Protein AF-A0A9D7TPV0-F1 (afdb_monomer)

pLDDT: mean 93.84, std 7.67, range [49.12, 98.75]

Mean predicted aligned error: 3.97 Å

Secondary structure (DSSP, 8-state):
-HHHHHHHHHHHHHHHHHTTSS-SEEEEEEETTEEEEEEEEEEETTEEEEEEEEE-GGGTTSSHHHHHHHHHHHHHHHTT-S-EEE---TT-HHHHHHHHHTT---------------

Structure (mmCIF, N/CA/C/O backbone):
data_AF-A0A9D7TPV0-F1
#
_entry.id   AF-A0A9D7TPV0-F1
#
loop_
_atom_site.group_PDB
_atom_site.id
_atom_site.type_symbol
_atom_site.label_atom_id
_atom_site.label_alt_id
_atom_site.label_comp_id
_atom_site.label_asym_id
_atom_site.label_entity_id
_atom_site.label_seq_id
_atom_site.pdbx_PDB_ins_code
_atom_site.Cartn_x
_atom_site.Cartn_y
_atom_site.Cartn_z
_atom_site.occupancy
_atom_site.B_iso_or_equiv
_atom_site.auth_seq_id
_atom_site.auth_comp_id
_atom_site.auth_asym_id
_atom_site.auth_atom_id
_atom_site.pdbx_PDB_model_num
ATOM 1 N N . MET A 1 1 ? 3.553 -16.753 22.309 1.00 49.12 1 MET A N 1
ATOM 2 C CA . MET A 1 1 ? 4.800 -16.184 21.740 1.00 49.12 1 MET A CA 1
ATOM 3 C C . MET A 1 1 ? 4.623 -15.562 20.350 1.00 49.12 1 MET A C 1
ATOM 5 O O . MET A 1 1 ? 5.122 -14.465 20.165 1.00 49.12 1 MET A O 1
ATOM 9 N N . GLY A 1 2 ? 3.893 -16.168 19.399 1.00 61.25 2 GLY A N 1
ATOM 10 C CA . GLY A 1 2 ? 3.782 -15.631 18.023 1.00 61.25 2 GLY A CA 1
ATOM 11 C C . GLY A 1 2 ? 3.123 -14.246 17.871 1.00 61.25 2 GLY A C 1
ATOM 12 O O . GLY A 1 2 ? 3.640 -13.404 17.146 1.00 61.25 2 GLY A O 1
ATOM 13 N N . LYS A 1 3 ? 2.026 -13.971 18.593 1.00 64.81 3 LYS A N 1
ATOM 14 C CA . LYS A 1 3 ? 1.262 -12.712 18.457 1.00 64.81 3 LYS A CA 1
ATOM 15 C C . LYS A 1 3 ? 2.050 -11.463 18.891 1.00 64.81 3 LYS A C 1
ATOM 17 O O . LYS A 1 3 ? 2.042 -10.458 18.193 1.00 64.81 3 LYS A O 1
ATOM 22 N N . LEU A 1 4 ? 2.813 -11.569 19.984 1.00 67.00 4 LEU A N 1
ATOM 23 C CA . LEU A 1 4 ? 3.624 -10.468 20.523 1.00 67.00 4 LEU A CA 1
ATOM 24 C C . LEU A 1 4 ? 4.767 -10.060 19.575 1.00 67.00 4 LEU A C 1
ATOM 26 O O . LEU A 1 4 ? 5.144 -8.895 19.514 1.00 67.00 4 LEU A O 1
ATOM 30 N N . ASN A 1 5 ? 5.324 -11.021 18.833 1.00 77.69 5 ASN A N 1
ATOM 31 C CA . ASN A 1 5 ? 6.392 -10.755 17.866 1.00 77.69 5 ASN A CA 1
ATOM 32 C C . ASN A 1 5 ? 5.855 -10.10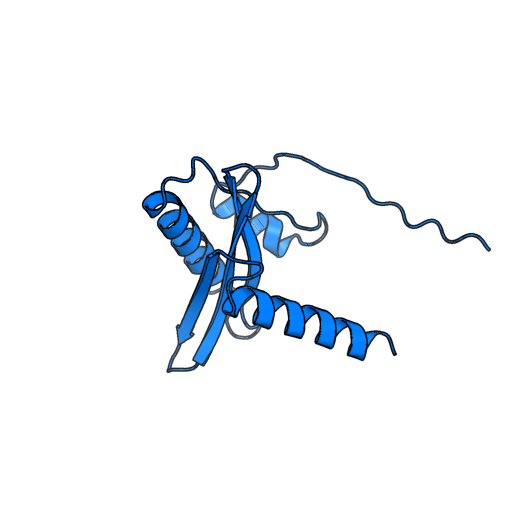3 16.587 1.00 77.69 5 ASN A C 1
ATOM 34 O O . ASN A 1 5 ? 6.532 -9.256 16.013 1.00 77.69 5 ASN A O 1
ATOM 38 N N . PHE A 1 6 ? 4.633 -10.452 16.174 1.00 80.94 6 PHE A N 1
ATOM 39 C CA . PHE A 1 6 ? 3.961 -9.811 15.045 1.00 80.94 6 PHE A CA 1
ATOM 40 C C . PHE A 1 6 ? 3.683 -8.331 15.333 1.00 80.94 6 PHE A C 1
ATOM 42 O O . PHE A 1 6 ? 4.099 -7.472 14.566 1.00 80.94 6 PHE A O 1
ATOM 49 N N . GLU A 1 7 ? 3.062 -8.010 16.469 1.00 87.31 7 GLU A N 1
ATOM 50 C CA . GLU A 1 7 ? 2.769 -6.616 16.837 1.00 87.31 7 GLU A CA 1
ATOM 51 C C . GLU A 1 7 ? 4.045 -5.767 16.922 1.00 87.31 7 GLU A C 1
ATOM 53 O O . GLU A 1 7 ? 4.093 -4.664 16.381 1.00 87.31 7 GLU A O 1
ATOM 58 N N . LYS A 1 8 ? 5.120 -6.312 17.509 1.00 91.31 8 LYS A N 1
ATOM 59 C CA . LYS A 1 8 ? 6.434 -5.651 17.537 1.00 91.31 8 LYS A CA 1
ATOM 60 C C . LYS A 1 8 ? 6.977 -5.358 16.139 1.00 91.31 8 LYS A C 1
ATOM 62 O O . LYS A 1 8 ? 7.483 -4.262 15.920 1.00 91.31 8 LYS A O 1
ATOM 67 N N . LEU A 1 9 ? 6.862 -6.305 15.206 1.00 90.06 9 LEU A N 1
ATOM 68 C CA . LEU A 1 9 ? 7.317 -6.123 13.827 1.00 90.06 9 LEU A CA 1
ATOM 69 C C . LEU A 1 9 ? 6.589 -4.954 13.149 1.00 90.06 9 LEU A C 1
ATOM 71 O O . LEU A 1 9 ? 7.242 -4.068 12.604 1.00 90.06 9 LEU A O 1
ATOM 75 N N . TYR A 1 10 ? 5.254 -4.924 13.209 1.00 89.44 10 TYR A N 1
ATOM 76 C CA . TYR A 1 10 ? 4.468 -3.864 12.566 1.00 89.44 10 TYR A CA 1
ATOM 77 C C . TYR A 1 10 ? 4.636 -2.507 13.253 1.00 89.44 10 TYR A C 1
ATOM 79 O O . TYR A 1 10 ? 4.722 -1.492 12.562 1.00 89.44 10 TYR A O 1
ATOM 87 N N . ASN A 1 11 ? 4.761 -2.484 14.584 1.00 92.25 11 ASN A N 1
ATOM 88 C CA . ASN A 1 11 ? 5.075 -1.262 15.323 1.00 92.25 11 ASN A CA 1
ATOM 89 C C . ASN A 1 11 ? 6.435 -0.698 14.902 1.00 92.25 11 ASN A C 1
ATOM 91 O O . ASN A 1 11 ? 6.546 0.489 14.606 1.00 92.25 11 ASN A O 1
ATOM 95 N N . GLN A 1 12 ? 7.464 -1.543 14.815 1.00 93.69 12 GLN A N 1
ATOM 96 C CA . GLN A 1 12 ? 8.776 -1.086 14.369 1.00 93.69 12 GLN A CA 1
ATOM 97 C C . GLN A 1 12 ? 8.739 -0.612 12.916 1.00 93.69 12 GLN A C 1
ATOM 99 O O . GLN A 1 12 ? 9.379 0.382 12.580 1.00 93.69 12 GLN A O 1
ATOM 104 N N . TRP A 1 13 ? 7.970 -1.287 12.061 1.00 93.62 13 TRP A N 1
ATOM 105 C CA . TRP A 1 13 ? 7.816 -0.885 10.670 1.00 93.62 13 TRP A CA 1
ATOM 106 C C . TRP A 1 13 ? 7.220 0.516 10.564 1.00 93.62 13 TRP A C 1
ATOM 108 O O . TRP A 1 13 ? 7.824 1.370 9.920 1.00 93.62 13 TRP A O 1
ATOM 118 N N . ILE A 1 14 ? 6.082 0.783 11.218 1.00 94.56 14 ILE A N 1
ATOM 119 C CA . ILE A 1 14 ? 5.447 2.101 11.117 1.00 94.56 14 ILE A CA 1
ATOM 120 C C . ILE A 1 14 ? 6.316 3.196 11.745 1.00 94.56 14 ILE A C 1
ATOM 122 O O . ILE A 1 14 ? 6.432 4.268 11.160 1.00 94.56 14 ILE A O 1
ATOM 126 N N . ILE A 1 15 ? 7.009 2.913 12.856 1.00 95.19 15 ILE A N 1
ATOM 127 C CA . ILE A 1 15 ? 7.984 3.839 13.453 1.00 95.19 15 ILE A CA 1
ATOM 128 C C . ILE A 1 15 ? 9.099 4.162 12.450 1.00 95.19 15 ILE A C 1
ATOM 130 O O . ILE A 1 15 ? 9.403 5.330 12.224 1.00 95.19 15 ILE A O 1
ATOM 134 N N . ASN A 1 16 ? 9.672 3.152 11.794 1.00 95.69 16 ASN A N 1
ATOM 135 C CA . ASN A 1 16 ? 10.720 3.349 10.790 1.00 95.69 16 ASN A CA 1
ATOM 136 C C . ASN A 1 16 ? 10.210 4.083 9.543 1.00 95.69 16 ASN A C 1
ATOM 138 O O . ASN A 1 16 ? 10.963 4.836 8.927 1.00 95.69 16 ASN A O 1
ATOM 142 N N . SER A 1 17 ? 8.951 3.877 9.153 1.00 96.12 17 SER A N 1
ATOM 143 C CA . SER A 1 17 ? 8.324 4.622 8.059 1.00 96.12 17 SER A CA 1
ATOM 144 C C . SER A 1 17 ? 8.131 6.095 8.420 1.00 96.12 17 SER A C 1
ATOM 146 O O . SER A 1 17 ? 8.494 6.954 7.626 1.00 96.12 17 SER A O 1
ATOM 148 N N . VAL A 1 18 ? 7.634 6.399 9.622 1.00 95.81 18 VAL A N 1
ATOM 149 C CA . VAL A 1 18 ? 7.464 7.784 10.102 1.00 95.81 18 VAL A CA 1
ATOM 150 C C . VAL A 1 18 ? 8.815 8.485 10.276 1.00 95.81 18 VAL A C 1
ATOM 152 O O . VAL A 1 18 ? 8.960 9.643 9.899 1.00 95.81 18 VAL A O 1
ATOM 155 N N . ASN A 1 19 ? 9.835 7.767 10.753 1.00 96.69 19 ASN A N 1
ATOM 156 C CA . ASN A 1 19 ? 11.211 8.268 10.872 1.00 96.69 19 ASN A CA 1
ATOM 157 C C . ASN A 1 19 ? 11.958 8.349 9.529 1.00 96.69 19 ASN A C 1
ATOM 159 O O . ASN A 1 19 ? 13.172 8.548 9.512 1.00 96.69 19 ASN A O 1
ATOM 163 N N . LYS A 1 20 ? 11.264 8.143 8.407 1.00 93.62 20 LYS A N 1
ATOM 164 C CA . LYS A 1 20 ? 11.806 8.186 7.045 1.00 93.62 20 LYS A CA 1
ATOM 165 C C . LYS A 1 20 ? 12.978 7.237 6.773 1.00 93.62 20 LYS A C 1
ATOM 167 O O . LYS A 1 20 ? 13.820 7.477 5.917 1.00 93.62 20 LYS A O 1
ATOM 172 N N . THR A 1 21 ? 13.045 6.134 7.517 1.00 92.88 21 THR A N 1
ATOM 173 C CA . THR A 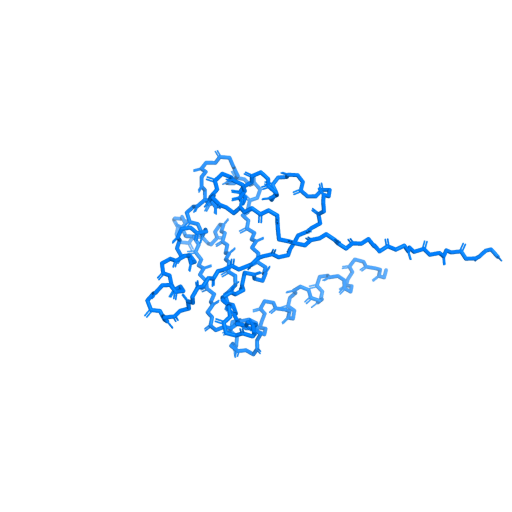1 21 ? 14.056 5.085 7.322 1.0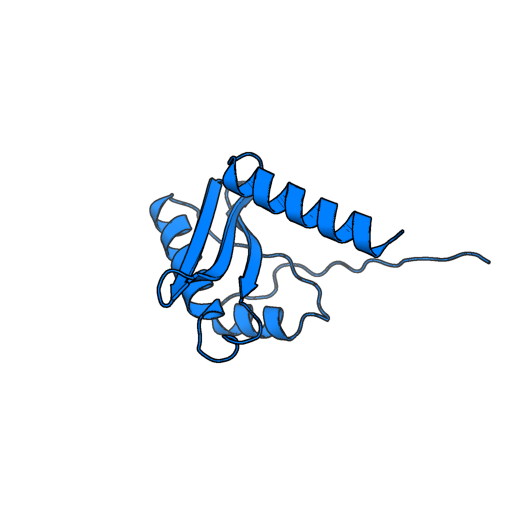0 92.88 21 THR A CA 1
ATOM 174 C C . THR A 1 21 ? 13.600 4.060 6.283 1.00 92.88 21 THR A C 1
ATOM 176 O O . THR A 1 21 ? 14.418 3.542 5.531 1.00 92.88 21 THR A O 1
ATOM 179 N N . PHE A 1 22 ? 12.298 3.749 6.243 1.00 89.38 22 PHE A N 1
ATOM 180 C CA . PHE A 1 22 ? 11.705 2.769 5.313 1.00 89.38 22 PHE A CA 1
ATOM 181 C C . PHE A 1 22 ? 10.752 3.380 4.279 1.00 89.38 22 PHE A C 1
ATOM 183 O O . PHE A 1 22 ? 10.345 2.694 3.344 1.00 89.38 22 PHE A O 1
ATOM 190 N N . ALA A 1 23 ? 10.346 4.631 4.471 1.00 94.44 23 ALA A N 1
ATOM 191 C CA . ALA A 1 23 ? 9.414 5.338 3.606 1.00 94.44 23 ALA A CA 1
ATOM 192 C C . ALA A 1 23 ? 9.923 6.766 3.397 1.00 94.44 23 ALA A C 1
ATOM 194 O O . ALA A 1 23 ? 10.520 7.340 4.297 1.00 94.44 23 ALA A O 1
ATOM 195 N N . GLU A 1 24 ? 9.664 7.341 2.235 1.00 95.62 24 GLU A N 1
ATOM 196 C CA . GLU A 1 24 ? 9.856 8.767 1.974 1.00 95.62 24 GLU A CA 1
ATOM 197 C C . GLU A 1 24 ? 8.781 9.605 2.674 1.00 95.62 24 GLU A C 1
ATOM 199 O O . GLU A 1 24 ? 9.044 10.712 3.158 1.00 95.62 24 GLU A O 1
ATOM 204 N N . GLU A 1 25 ? 7.558 9.064 2.738 1.00 97.19 25 GLU A N 1
ATOM 205 C CA . GLU A 1 25 ? 6.429 9.736 3.366 1.00 97.19 25 GLU A CA 1
ATOM 206 C C . GLU A 1 25 ? 5.371 8.766 3.907 1.00 97.19 25 GLU A C 1
ATOM 208 O O . GLU A 1 25 ? 5.219 7.633 3.433 1.00 97.19 25 GLU A O 1
ATOM 213 N N . VAL A 1 26 ? 4.604 9.229 4.896 1.00 98.25 26 VAL A N 1
ATOM 214 C CA . VAL A 1 26 ? 3.421 8.532 5.415 1.00 98.25 26 VAL A CA 1
ATOM 215 C C . VAL A 1 26 ? 2.214 9.455 5.306 1.00 98.25 26 VAL A C 1
ATOM 217 O O . VAL A 1 26 ? 2.146 10.493 5.958 1.00 98.25 26 VAL A O 1
ATOM 220 N N . LEU A 1 27 ? 1.233 9.063 4.495 1.00 98.50 27 LEU A N 1
ATOM 221 C CA . LEU A 1 27 ? -0.021 9.799 4.360 1.00 98.50 27 LEU A CA 1
ATOM 222 C C . LEU A 1 27 ? -1.085 9.180 5.263 1.00 98.50 27 LEU A C 1
ATOM 224 O O . LEU A 1 27 ? -1.168 7.957 5.385 1.00 98.50 27 LEU A O 1
ATOM 228 N N . VAL A 1 28 ? -1.928 10.022 5.857 1.00 98.50 28 VAL A N 1
ATOM 229 C CA . VAL A 1 28 ? -3.016 9.605 6.749 1.00 98.50 28 VAL A CA 1
ATOM 230 C C . VAL A 1 28 ? -4.359 10.139 6.266 1.00 98.50 28 VAL A C 1
ATOM 232 O O . VAL A 1 28 ? -4.4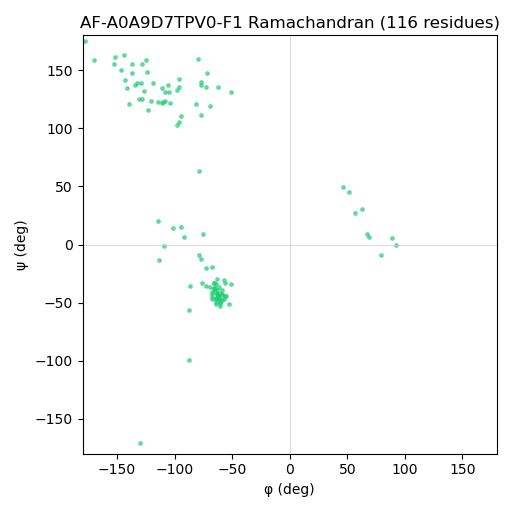40 11.220 5.688 1.00 98.50 28 VAL A O 1
ATOM 235 N N . TYR A 1 29 ? -5.423 9.384 6.530 1.00 98.56 29 TYR A N 1
ATOM 236 C CA . TYR A 1 29 ? -6.802 9.832 6.379 1.00 98.56 29 TYR A CA 1
ATOM 237 C C . TYR A 1 29 ? -7.367 10.132 7.766 1.00 98.56 29 TYR A C 1
ATOM 239 O O . TYR A 1 29 ? -7.383 9.253 8.633 1.00 98.56 29 TYR A O 1
ATOM 247 N N . ASN A 1 30 ? -7.813 11.369 7.974 1.00 98.06 30 ASN A N 1
ATOM 248 C CA . ASN A 1 30 ? -8.317 11.850 9.255 1.00 98.06 30 ASN A CA 1
ATOM 249 C C . ASN A 1 30 ? -9.832 12.097 9.176 1.00 98.06 30 ASN A C 1
ATOM 251 O O . ASN A 1 30 ? -10.307 12.685 8.204 1.00 98.06 30 ASN A O 1
ATOM 255 N N . ILE A 1 31 ? -10.574 11.641 10.184 1.00 97.00 31 ILE A N 1
ATOM 256 C CA . ILE A 1 31 ? -11.984 11.977 10.418 1.00 97.00 31 ILE A CA 1
ATOM 257 C C . ILE A 1 31 ? -12.092 12.450 11.863 1.00 97.00 31 ILE A C 1
ATOM 259 O O . ILE A 1 31 ? -11.674 11.726 12.763 1.00 97.00 31 ILE A O 1
ATOM 263 N N . ASP A 1 32 ? -12.636 13.648 12.083 1.00 94.50 32 ASP A N 1
ATOM 264 C CA . ASP A 1 32 ? -12.876 14.217 13.417 1.00 94.50 32 ASP A CA 1
ATOM 265 C C . ASP A 1 32 ? -11.673 14.077 14.367 1.00 94.50 32 ASP A C 1
ATOM 267 O O . ASP A 1 32 ? -11.775 13.609 15.500 1.00 94.50 32 ASP A O 1
ATOM 271 N N . ASN A 1 33 ? -10.493 14.467 13.877 1.00 93.81 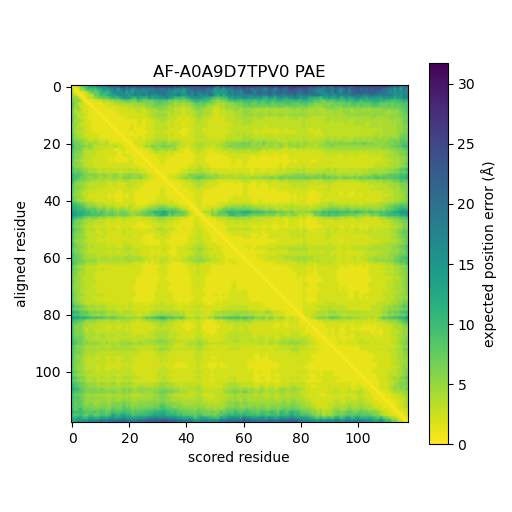33 ASN A N 1
ATOM 272 C CA . ASN A 1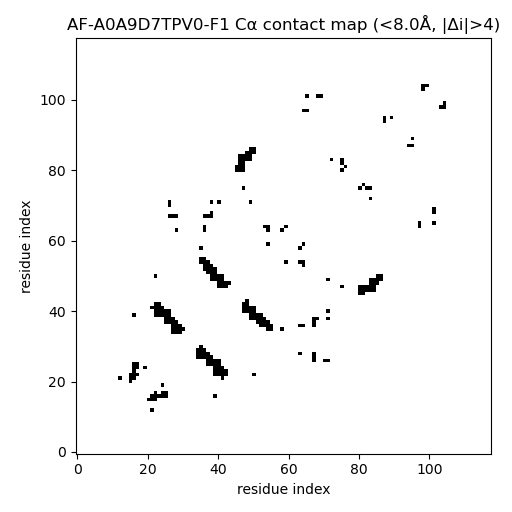 33 ? -9.212 14.395 14.584 1.00 93.81 33 ASN A CA 1
ATOM 273 C C . ASN A 1 33 ? -8.666 12.974 14.838 1.00 93.81 33 ASN A C 1
ATOM 275 O O . ASN A 1 33 ? -7.622 12.829 15.474 1.00 93.81 33 ASN A O 1
ATOM 279 N N . SER A 1 34 ? -9.308 11.935 14.302 1.00 96.31 34 SER A N 1
ATOM 280 C CA . SER A 1 34 ? -8.887 10.537 14.417 1.00 96.31 34 SER A CA 1
ATOM 281 C C . SER A 1 34 ? -8.273 10.027 13.115 1.00 96.31 34 SER A C 1
ATOM 283 O O . SER A 1 34 ? -8.852 10.166 12.038 1.00 96.31 34 SER A O 1
ATOM 285 N N . ILE A 1 35 ? -7.104 9.388 13.202 1.00 97.69 35 ILE A N 1
ATOM 286 C CA . ILE A 1 35 ? -6.486 8.710 12.055 1.00 97.69 35 ILE A CA 1
ATOM 287 C C . ILE A 1 35 ? -7.209 7.380 11.833 1.00 97.69 35 ILE A C 1
ATOM 289 O O . ILE A 1 35 ? -7.083 6.459 12.635 1.00 97.69 35 ILE A O 1
ATOM 293 N N . VAL A 1 36 ? -7.942 7.275 10.726 1.00 98.25 36 VAL A N 1
ATOM 294 C CA . VAL A 1 36 ? -8.754 6.093 10.371 1.00 98.25 36 VAL A CA 1
ATOM 295 C C . VAL A 1 36 ? -8.170 5.296 9.203 1.00 98.25 36 VAL A C 1
ATOM 297 O O . VAL A 1 36 ? -8.704 4.262 8.800 1.00 98.25 36 VAL A O 1
ATOM 300 N N . GLY A 1 37 ? -7.059 5.756 8.637 1.00 98.19 37 GLY A N 1
ATOM 301 C CA . GLY A 1 37 ? -6.318 5.030 7.617 1.00 98.19 37 GLY A CA 1
ATOM 302 C C . GLY A 1 37 ? -4.977 5.680 7.323 1.00 98.19 37 GLY A C 1
ATOM 303 O O . GLY A 1 37 ? -4.776 6.860 7.606 1.00 98.19 37 GLY A O 1
ATOM 304 N N . PHE A 1 38 ? -4.058 4.908 6.759 1.00 98.44 38 PHE A N 1
ATOM 305 C CA . PHE A 1 38 ? -2.745 5.402 6.360 1.00 98.44 38 PHE A CA 1
ATOM 306 C C . PHE A 1 38 ? -2.177 4.611 5.183 1.00 98.44 38 PHE A C 1
ATOM 308 O O . PHE A 1 38 ? -2.594 3.478 4.921 1.00 98.44 38 PHE A O 1
ATOM 315 N N . VAL A 1 39 ? -1.193 5.202 4.507 1.00 98.62 39 VAL A N 1
ATOM 316 C CA . VAL A 1 39 ? -0.366 4.559 3.484 1.00 98.62 39 VAL A CA 1
ATOM 317 C C . VAL A 1 39 ? 1.081 5.042 3.598 1.00 98.62 39 VAL A C 1
ATOM 319 O O . VAL A 1 39 ? 1.332 6.235 3.755 1.00 98.62 39 VAL A O 1
ATOM 322 N N . THR A 1 40 ? 2.040 4.119 3.533 1.00 98.38 40 THR A N 1
ATOM 323 C CA . THR A 1 40 ? 3.476 4.434 3.514 1.00 98.38 40 THR A CA 1
ATOM 324 C C . THR A 1 40 ? 3.998 4.425 2.079 1.00 98.38 40 THR A C 1
ATOM 326 O O . THR A 1 40 ? 3.753 3.458 1.347 1.00 98.38 40 THR A O 1
ATOM 329 N N . LEU A 1 41 ? 4.757 5.449 1.704 1.00 98.06 41 LEU A N 1
ATOM 330 C CA . LEU A 1 41 ? 5.282 5.666 0.359 1.00 98.06 41 LEU A CA 1
ATOM 331 C C . LEU A 1 41 ? 6.802 5.562 0.385 1.00 98.06 41 LEU A C 1
ATOM 333 O O . LEU A 1 41 ? 7.442 6.291 1.129 1.00 98.06 41 LEU A O 1
ATOM 337 N N . GLY A 1 42 ? 7.384 4.665 -0.400 1.00 95.81 42 GLY A N 1
ATOM 338 C CA . GLY A 1 42 ? 8.830 4.491 -0.533 1.00 95.81 42 GLY A CA 1
ATOM 339 C C . GLY A 1 42 ? 9.271 4.476 -1.993 1.00 95.81 42 GLY A C 1
ATOM 340 O O . GLY A 1 42 ? 8.477 4.732 -2.899 1.00 95.81 42 GLY A O 1
ATOM 341 N N . ILE A 1 43 ? 10.534 4.128 -2.225 1.00 92.81 43 ILE A N 1
ATOM 342 C CA . ILE A 1 43 ? 11.128 4.034 -3.563 1.00 92.81 43 ILE A CA 1
ATOM 343 C C . ILE A 1 43 ? 11.809 2.683 -3.707 1.00 92.81 43 ILE A C 1
ATOM 345 O O . ILE A 1 43 ? 12.533 2.241 -2.814 1.00 92.81 43 ILE A O 1
ATOM 349 N N . LYS A 1 44 ? 11.658 2.060 -4.873 1.00 87.81 44 LYS A N 1
ATOM 350 C CA . LYS A 1 44 ? 12.480 0.917 -5.265 1.00 87.81 44 LYS A CA 1
ATOM 351 C C . LYS A 1 44 ? 12.848 1.027 -6.735 1.00 87.81 44 LYS A C 1
ATOM 353 O O . LYS A 1 44 ? 11.969 1.071 -7.588 1.00 87.81 44 LYS A O 1
ATOM 358 N N . THR A 1 45 ? 14.149 1.072 -7.023 1.00 83.38 45 THR A N 1
ATOM 359 C CA . THR A 1 45 ? 14.681 1.117 -8.399 1.00 83.38 45 THR A CA 1
ATOM 360 C C . THR A 1 45 ? 14.035 2.233 -9.238 1.00 83.38 45 THR A C 1
ATOM 362 O O . THR A 1 45 ? 13.604 2.011 -10.364 1.00 83.38 45 THR A O 1
ATOM 365 N N . SER A 1 46 ? 13.912 3.431 -8.652 1.00 84.12 46 SER A N 1
ATOM 366 C CA . SER A 1 46 ? 13.295 4.624 -9.265 1.00 84.12 46 SER A CA 1
ATOM 367 C C . SER A 1 46 ? 11.783 4.551 -9.536 1.00 84.12 46 SER A C 1
ATOM 369 O O . SER A 1 46 ? 11.229 5.461 -10.148 1.00 84.12 46 SER A O 1
ATOM 371 N N . ILE A 1 47 ? 11.098 3.514 -9.047 1.00 93.62 47 ILE A N 1
ATOM 372 C CA . ILE A 1 47 ? 9.637 3.376 -9.092 1.00 93.62 47 ILE A CA 1
ATOM 373 C C . ILE A 1 47 ? 9.085 3.623 -7.684 1.00 93.62 47 ILE A C 1
ATOM 375 O O . ILE A 1 47 ? 9.639 3.128 -6.695 1.00 93.62 47 ILE A O 1
ATOM 379 N N . GLY A 1 48 ? 7.991 4.380 -7.584 1.00 96.50 48 GLY A N 1
ATOM 380 C CA . GLY A 1 48 ? 7.289 4.592 -6.322 1.00 96.50 48 GLY A CA 1
ATOM 381 C C . GLY A 1 48 ? 6.755 3.270 -5.772 1.00 96.50 48 GLY A C 1
ATOM 382 O O . GLY A 1 48 ? 6.205 2.454 -6.510 1.00 96.50 48 GLY A O 1
ATOM 383 N N . GLN A 1 49 ? 6.919 3.025 -4.479 1.00 96.88 49 GLN A N 1
ATOM 384 C CA . GLN A 1 49 ? 6.480 1.794 -3.835 1.00 96.88 49 GLN A CA 1
ATOM 385 C C . GLN A 1 49 ? 5.484 2.092 -2.719 1.00 96.88 49 GLN A C 1
ATOM 387 O O . GLN A 1 49 ? 5.795 2.799 -1.764 1.00 96.88 49 GLN A O 1
ATOM 392 N N . ILE A 1 50 ? 4.301 1.489 -2.797 1.00 97.62 50 ILE A N 1
ATOM 393 C CA . ILE A 1 50 ? 3.383 1.429 -1.660 1.00 97.62 50 ILE A CA 1
ATOM 394 C C . ILE A 1 50 ? 3.842 0.287 -0.748 1.00 97.62 50 ILE A C 1
ATOM 396 O O . ILE A 1 50 ? 3.933 -0.864 -1.181 1.00 97.62 50 ILE A O 1
ATOM 400 N N . GLY A 1 51 ? 4.156 0.627 0.502 1.00 94.94 51 GLY A N 1
ATOM 401 C CA . GLY A 1 51 ? 4.576 -0.322 1.535 1.00 94.94 51 GLY A CA 1
ATOM 402 C C . GLY A 1 51 ? 3.384 -0.914 2.287 1.00 94.94 51 GLY A C 1
ATOM 403 O O . GLY A 1 51 ? 2.729 -1.840 1.817 1.00 94.94 51 GLY A O 1
ATOM 404 N N . ILE A 1 52 ? 3.101 -0.375 3.472 1.00 94.56 52 ILE A N 1
ATOM 405 C CA . ILE A 1 52 ? 1.933 -0.734 4.275 1.00 94.56 52 ILE A CA 1
ATOM 406 C C . ILE A 1 52 ? 0.811 0.267 4.008 1.00 94.56 52 ILE A C 1
ATOM 408 O O . ILE A 1 52 ? 1.016 1.479 4.014 1.00 94.56 52 ILE A O 1
ATOM 412 N N . MET A 1 53 ? -0.396 -0.259 3.830 1.00 96.50 53 MET A N 1
ATOM 413 C CA . MET A 1 53 ? -1.630 0.512 3.820 1.00 96.50 53 MET A CA 1
ATOM 414 C C . MET A 1 53 ? -2.656 -0.182 4.705 1.00 96.50 53 MET A C 1
ATOM 416 O O . M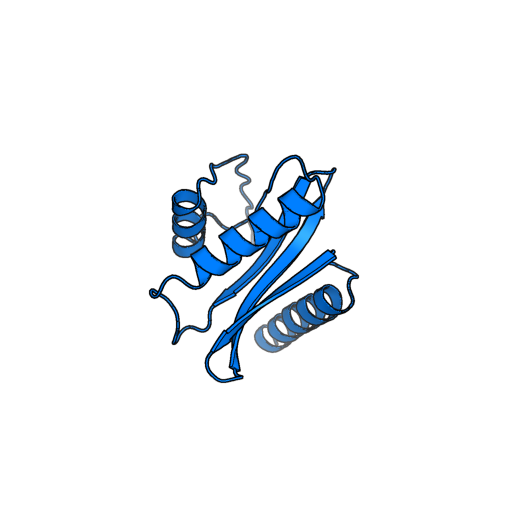ET A 1 53 ? -2.798 -1.406 4.659 1.00 96.50 53 MET A O 1
ATOM 420 N N . SER A 1 54 ? -3.397 0.596 5.483 1.00 96.25 54 SER A N 1
ATOM 421 C CA . SER A 1 54 ? -4.501 0.077 6.282 1.00 96.25 54 SER A CA 1
ATOM 422 C C . SER A 1 54 ? -5.620 1.100 6.397 1.00 96.25 54 SER A C 1
ATOM 424 O O . SER A 1 54 ? -5.387 2.307 6.381 1.00 96.25 54 SER A O 1
ATOM 426 N N . VAL A 1 55 ? -6.841 0.591 6.527 1.00 98.06 55 VAL A N 1
ATOM 427 C CA . VAL A 1 55 ? -8.041 1.357 6.872 1.00 98.06 55 VAL A CA 1
ATOM 428 C C . VAL A 1 55 ? -8.676 0.665 8.068 1.00 98.06 55 VAL A C 1
ATOM 430 O O . VAL A 1 55 ? -8.845 -0.568 8.055 1.00 98.06 55 VAL A O 1
ATOM 433 N N . ASP A 1 56 ? -9.020 1.454 9.082 1.00 97.50 56 ASP A N 1
ATOM 434 C CA . ASP A 1 56 ? -9.755 0.999 10.256 1.00 97.50 56 ASP A CA 1
ATOM 435 C C . ASP A 1 56 ? -11.005 0.234 9.806 1.00 97.50 56 ASP A C 1
ATOM 437 O O . ASP A 1 56 ? -11.744 0.674 8.924 1.00 97.50 56 ASP A O 1
ATOM 441 N N . SER A 1 57 ? -11.218 -0.948 10.387 1.00 96.69 57 SER A N 1
ATOM 442 C CA . SER A 1 57 ? -12.338 -1.834 10.063 1.00 96.69 57 SER A CA 1
ATOM 443 C C . SER A 1 57 ? -13.705 -1.157 10.088 1.00 96.69 57 SER A C 1
ATOM 445 O O . SER A 1 57 ? -14.545 -1.514 9.264 1.00 96.69 57 SER A O 1
ATOM 447 N N . GLN A 1 58 ? -13.915 -0.185 10.976 1.00 97.56 58 GLN A N 1
ATOM 448 C CA . GLN A 1 58 ? -15.185 0.530 11.119 1.00 97.56 58 GLN A CA 1
ATOM 449 C C . GLN A 1 58 ? -15.444 1.511 9.967 1.00 97.56 58 GLN A C 1
ATOM 451 O O . GLN A 1 58 ? -16.589 1.863 9.703 1.00 97.56 58 GLN A O 1
ATOM 456 N N . TYR A 1 59 ? -14.393 1.902 9.243 1.00 97.00 59 TYR A N 1
ATOM 457 C CA . TYR A 1 59 ? -14.433 2.893 8.166 1.00 97.00 59 TYR A CA 1
ATOM 458 C C . TYR A 1 59 ? -14.111 2.279 6.793 1.00 97.00 59 TYR A C 1
ATOM 460 O O . TYR A 1 59 ? -13.718 2.963 5.843 1.00 97.00 59 TYR A O 1
ATOM 468 N N . ARG A 1 60 ? -14.253 0.956 6.653 1.00 95.69 60 ARG A N 1
ATOM 469 C CA . ARG A 1 60 ? -14.106 0.270 5.361 1.00 95.69 60 ARG A CA 1
ATOM 470 C C . ARG A 1 60 ? -15.368 0.419 4.516 1.00 95.69 60 ARG A C 1
ATOM 472 O O . ARG A 1 60 ? -16.447 0.711 5.009 1.00 95.69 60 ARG A O 1
ATOM 479 N N . GLY A 1 61 ? -15.228 0.217 3.207 1.00 95.31 61 GLY A N 1
ATOM 480 C CA . GLY A 1 61 ? -16.358 0.253 2.267 1.00 95.31 61 GLY A CA 1
ATOM 481 C C . GLY A 1 61 ? -16.833 1.653 1.862 1.00 95.31 61 GLY A C 1
ATOM 482 O O . GLY A 1 61 ? -17.576 1.761 0.896 1.00 95.31 61 GLY A O 1
ATOM 483 N N . ILE A 1 62 ? -16.343 2.718 2.504 1.00 96.44 62 ILE A N 1
ATOM 484 C CA . ILE A 1 62 ? -16.734 4.114 2.218 1.00 96.44 62 ILE A CA 1
ATOM 485 C C . ILE A 1 62 ? -15.715 4.886 1.357 1.00 96.44 62 ILE A C 1
ATOM 487 O O . ILE A 1 62 ? -15.755 6.105 1.269 1.00 96.44 62 ILE A O 1
ATOM 491 N N . GLY A 1 63 ? -14.773 4.185 0.718 1.00 97.56 63 GLY A N 1
ATOM 492 C CA . GLY A 1 63 ? -13.851 4.784 -0.258 1.00 97.56 63 GLY A CA 1
ATOM 493 C C . GLY A 1 63 ? -12.505 5.293 0.277 1.00 97.56 63 GLY A C 1
ATOM 494 O O . GLY A 1 63 ? -11.675 5.696 -0.534 1.00 97.56 63 GLY A O 1
ATOM 495 N N . ILE A 1 64 ? -12.219 5.193 1.583 1.00 98.44 64 ILE A N 1
ATOM 496 C CA . ILE A 1 64 ? -10.945 5.664 2.179 1.00 98.44 64 ILE A CA 1
ATOM 497 C C . ILE A 1 64 ? -9.719 5.037 1.509 1.00 98.44 64 ILE A C 1
ATOM 499 O O . ILE A 1 64 ? -8.773 5.740 1.171 1.00 98.44 64 ILE A O 1
ATOM 503 N N . GLY A 1 65 ? -9.739 3.723 1.259 1.00 98.31 65 GLY A N 1
ATOM 504 C CA . GLY A 1 65 ? -8.617 3.048 0.599 1.00 98.31 65 GLY A CA 1
ATOM 505 C C . GLY A 1 65 ? -8.320 3.628 -0.787 1.00 98.31 65 GLY A C 1
ATOM 506 O O . GLY A 1 65 ? -7.163 3.822 -1.133 1.00 98.31 65 GLY A O 1
ATOM 507 N N . ARG A 1 66 ? -9.359 3.981 -1.555 1.00 98.56 66 ARG A N 1
ATOM 508 C CA . ARG A 1 66 ? -9.190 4.631 -2.862 1.00 98.56 66 ARG A CA 1
ATOM 509 C C . ARG A 1 66 ? -8.624 6.040 -2.702 1.00 98.56 66 ARG A C 1
ATOM 511 O O . ARG A 1 66 ? -7.717 6.399 -3.438 1.00 98.56 66 ARG A O 1
ATOM 518 N N . ALA A 1 67 ? -9.110 6.805 -1.724 1.00 98.62 67 ALA A N 1
ATOM 519 C CA . ALA A 1 67 ? -8.590 8.141 -1.442 1.00 98.62 67 ALA A CA 1
ATOM 520 C C . ALA A 1 67 ? -7.096 8.118 -1.071 1.00 98.62 67 ALA A C 1
ATOM 522 O O . ALA A 1 67 ? -6.335 8.945 -1.567 1.00 98.62 67 ALA A O 1
ATOM 523 N N . LEU A 1 68 ? -6.662 7.141 -0.265 1.00 98.75 68 LEU A N 1
ATOM 524 C CA . LEU A 1 68 ? -5.250 6.950 0.083 1.00 98.75 68 LEU A CA 1
ATOM 525 C C . LEU A 1 68 ? -4.393 6.612 -1.147 1.00 98.75 68 LEU A C 1
ATOM 527 O O . LEU A 1 68 ? -3.320 7.188 -1.305 1.00 98.75 68 LEU A O 1
ATOM 531 N N . ILE A 1 69 ? -4.869 5.735 -2.039 1.00 98.50 69 ILE A N 1
ATOM 532 C CA . ILE A 1 69 ? -4.159 5.409 -3.288 1.00 98.50 69 ILE A CA 1
ATOM 533 C C . ILE A 1 69 ? -4.065 6.624 -4.209 1.00 98.50 69 ILE A C 1
ATOM 535 O O . ILE A 1 69 ? -2.977 6.943 -4.674 1.00 98.50 69 ILE A O 1
ATOM 539 N N . THR A 1 70 ? -5.155 7.364 -4.402 1.00 98.44 70 THR A N 1
ATOM 540 C CA . THR A 1 70 ? -5.134 8.589 -5.215 1.00 98.44 70 THR A CA 1
ATOM 541 C C . THR A 1 70 ? -4.194 9.650 -4.628 1.00 98.44 70 THR A C 1
ATOM 543 O O . THR A 1 70 ? -3.501 10.351 -5.366 1.00 98.44 70 THR A O 1
ATOM 546 N N . ALA A 1 71 ? -4.117 9.763 -3.298 1.00 98.50 71 ALA A N 1
ATOM 547 C CA . ALA A 1 71 ? -3.162 10.654 -2.644 1.00 98.50 71 ALA A CA 1
ATOM 548 C C . ALA A 1 71 ? -1.708 10.191 -2.849 1.00 98.50 71 ALA A C 1
ATOM 550 O O . ALA A 1 71 ? -0.841 11.021 -3.127 1.00 98.50 71 ALA A O 1
ATOM 551 N N . ALA A 1 72 ? -1.452 8.882 -2.776 1.00 98.38 72 ALA A N 1
ATOM 552 C CA . ALA A 1 72 ? -0.150 8.292 -3.075 1.00 98.38 72 ALA A CA 1
ATOM 553 C C . ALA A 1 72 ? 0.275 8.552 -4.528 1.00 98.38 72 ALA A C 1
ATOM 555 O O . ALA A 1 72 ? 1.397 8.989 -4.770 1.00 98.38 72 ALA A O 1
ATOM 556 N N . GLU A 1 73 ? -0.631 8.352 -5.488 1.00 97.62 73 GLU A N 1
ATOM 557 C CA . GLU A 1 73 ? -0.400 8.626 -6.911 1.00 97.62 73 GLU A CA 1
ATOM 558 C C . GLU A 1 73 ? 0.002 10.076 -7.153 1.00 97.62 73 GLU A C 1
ATOM 560 O O . GLU A 1 73 ? 1.002 10.355 -7.819 1.00 97.62 73 GLU A O 1
ATOM 565 N N . ARG A 1 74 ? -0.736 11.006 -6.545 1.00 97.81 74 ARG A N 1
ATOM 566 C CA . ARG A 1 74 ? -0.422 12.430 -6.621 1.00 97.81 74 ARG A CA 1
ATOM 567 C C . ARG A 1 74 ? 0.935 12.746 -5.995 1.00 97.81 74 ARG A C 1
ATOM 569 O O . ARG A 1 74 ? 1.694 13.517 -6.577 1.00 97.81 74 ARG A O 1
ATOM 576 N N . TRP A 1 75 ? 1.239 12.170 -4.832 1.00 97.81 75 TRP A N 1
ATOM 577 C CA . TRP A 1 75 ? 2.522 12.379 -4.164 1.00 97.81 75 TRP A CA 1
ATOM 578 C C . TRP A 1 75 ? 3.677 11.907 -5.053 1.00 97.81 75 TRP A C 1
ATOM 580 O O . TRP A 1 75 ? 4.586 12.688 -5.321 1.00 97.81 75 TRP A O 1
ATOM 590 N N . PHE A 1 76 ? 3.604 10.693 -5.604 1.00 96.94 76 PHE A N 1
ATOM 591 C CA . PHE A 1 76 ? 4.638 10.175 -6.501 1.00 96.94 76 PHE A CA 1
ATOM 592 C C . PHE A 1 76 ? 4.770 10.999 -7.792 1.00 96.94 76 PHE A C 1
ATOM 594 O O . PHE A 1 76 ? 5.882 11.276 -8.237 1.00 96.94 76 PHE A O 1
ATOM 601 N N . SER A 1 77 ? 3.657 11.458 -8.367 1.00 95.19 77 SER A N 1
ATOM 602 C CA . SER A 1 77 ? 3.686 12.310 -9.560 1.00 95.19 77 SER A CA 1
ATOM 603 C C . SER A 1 77 ? 4.406 13.641 -9.311 1.00 95.19 77 SER A C 1
ATOM 605 O O . SER A 1 77 ? 5.252 14.028 -10.113 1.00 95.19 77 SER A O 1
ATOM 607 N N . ILE A 1 78 ? 4.137 14.311 -8.183 1.00 96.56 78 ILE A N 1
ATOM 608 C CA . ILE A 1 78 ? 4.794 15.580 -7.813 1.00 96.56 78 ILE A CA 1
ATOM 609 C C . ILE A 1 78 ? 6.308 15.401 -7.614 1.00 96.56 78 ILE A C 1
ATOM 611 O O . ILE A 1 78 ? 7.079 16.319 -7.881 1.00 96.56 78 ILE A O 1
ATOM 615 N N . HIS A 1 79 ? 6.737 14.214 -7.187 1.00 94.69 79 HIS A N 1
ATOM 616 C CA . HIS A 1 79 ? 8.144 13.885 -6.953 1.00 94.69 79 HIS A CA 1
ATOM 617 C C . HIS A 1 79 ? 8.823 13.207 -8.160 1.00 94.69 79 HIS A C 1
ATOM 619 O O . HIS A 1 79 ? 9.926 12.683 -8.029 1.00 94.69 79 HIS A O 1
ATOM 625 N N . ASN A 1 80 ? 8.206 13.259 -9.347 1.00 93.44 80 ASN A N 1
ATOM 626 C CA . ASN A 1 80 ? 8.761 12.781 -10.621 1.00 93.44 80 ASN A CA 1
ATOM 627 C C . ASN A 1 80 ? 9.062 11.271 -10.691 1.00 93.44 80 ASN A C 1
ATOM 629 O O . ASN A 1 80 ? 9.955 10.851 -11.430 1.00 93.44 80 ASN A O 1
ATOM 633 N N . TYR A 1 81 ? 8.312 10.433 -9.972 1.00 92.62 81 TYR A N 1
ATOM 634 C CA . TYR A 1 81 ? 8.399 8.984 -10.172 1.00 92.62 81 TYR A CA 1
ATOM 635 C C . TYR A 1 81 ? 7.654 8.570 -11.444 1.00 92.62 81 TYR A C 1
ATOM 637 O O . TYR A 1 81 ? 6.539 9.018 -11.707 1.00 92.62 81 TYR A O 1
ATOM 645 N N . SER A 1 82 ? 8.262 7.676 -12.225 1.00 88.38 82 SER A N 1
ATOM 646 C CA . SER A 1 82 ? 7.743 7.227 -13.527 1.00 88.38 82 SER A CA 1
ATOM 647 C C . SER A 1 82 ? 6.623 6.186 -13.435 1.00 88.38 82 SER A C 1
ATOM 649 O O . SER A 1 82 ? 6.006 5.847 -14.442 1.00 88.38 82 SER A O 1
ATOM 651 N N . GLY A 1 83 ? 6.357 5.666 -12.238 1.00 93.25 83 GLY A N 1
ATOM 652 C CA . GLY A 1 83 ? 5.347 4.648 -11.998 1.00 93.25 83 GLY A CA 1
ATOM 653 C C . GLY A 1 83 ? 5.242 4.288 -10.524 1.00 93.25 83 GLY A C 1
ATOM 654 O O . GLY A 1 83 ? 6.021 4.762 -9.691 1.00 93.25 83 GLY A O 1
ATOM 655 N N . ILE A 1 84 ? 4.264 3.439 -10.213 1.00 96.81 84 ILE A N 1
ATOM 656 C CA . ILE A 1 84 ? 3.946 3.018 -8.850 1.00 96.81 84 ILE A CA 1
ATOM 657 C C . ILE A 1 84 ? 3.741 1.511 -8.845 1.00 96.81 84 ILE A C 1
ATOM 659 O O . ILE A 1 84 ? 3.071 0.960 -9.716 1.00 96.81 84 ILE A O 1
ATOM 663 N N . GLN A 1 85 ? 4.295 0.850 -7.838 1.00 97.06 85 GLN A N 1
ATOM 664 C CA . GLN A 1 85 ? 4.106 -0.571 -7.607 1.00 97.06 85 GLN A CA 1
ATOM 665 C C . GLN A 1 85 ? 3.666 -0.846 -6.172 1.00 97.06 85 GLN A C 1
ATOM 667 O O . GLN A 1 85 ? 3.955 -0.096 -5.237 1.00 97.06 85 GLN A O 1
ATOM 672 N N . VAL A 1 86 ? 2.991 -1.975 -6.000 1.00 97.12 86 VAL A N 1
ATOM 673 C CA . VAL A 1 86 ? 2.579 -2.498 -4.703 1.00 97.12 86 VAL A CA 1
ATOM 674 C C . VAL A 1 86 ? 2.686 -4.016 -4.724 1.00 97.12 86 VAL A C 1
ATOM 676 O O . VAL A 1 86 ? 2.399 -4.649 -5.739 1.00 97.12 86 VAL A O 1
ATOM 679 N N . ILE A 1 87 ? 3.122 -4.598 -3.609 1.00 95.69 87 ILE A N 1
ATOM 680 C CA . ILE A 1 87 ? 3.190 -6.050 -3.430 1.00 95.69 87 ILE A CA 1
ATOM 681 C C . ILE A 1 87 ? 2.085 -6.440 -2.455 1.00 95.69 87 ILE A C 1
ATOM 683 O O . ILE A 1 87 ? 1.942 -5.838 -1.394 1.00 95.69 87 ILE A O 1
ATOM 687 N N . THR A 1 88 ? 1.304 -7.456 -2.808 1.00 96.12 88 THR A N 1
ATOM 688 C CA . THR A 1 88 ? 0.282 -8.019 -1.926 1.00 96.12 88 THR A CA 1
ATOM 689 C C . THR A 1 88 ? 0.183 -9.525 -2.117 1.00 96.12 88 THR A C 1
ATOM 691 O O . THR A 1 88 ? 0.669 -10.072 -3.106 1.00 96.12 88 THR A O 1
ATOM 694 N N . GLN A 1 89 ? -0.436 -10.204 -1.157 1.00 95.88 89 GLN A N 1
ATOM 695 C CA . GLN A 1 89 ? -0.709 -11.633 -1.261 1.00 95.88 89 GLN A CA 1
ATOM 696 C C . GLN A 1 89 ? -1.899 -11.870 -2.191 1.00 95.88 89 GLN A C 1
ATOM 698 O O . GLN A 1 89 ? -2.894 -11.150 -2.112 1.00 95.88 89 GLN A O 1
ATOM 703 N N . GLY A 1 90 ? -1.827 -12.912 -3.025 1.00 94.75 90 GLY A N 1
ATOM 704 C CA . GLY A 1 90 ? -2.923 -13.281 -3.932 1.00 94.75 90 GLY A CA 1
ATOM 705 C C . GLY A 1 90 ? -4.252 -13.527 -3.207 1.00 94.75 90 GLY A C 1
ATOM 706 O O . GLY A 1 90 ? -5.308 -13.155 -3.717 1.00 94.75 90 GLY A O 1
ATOM 707 N N . ASP A 1 91 ? -4.185 -14.041 -1.978 1.00 96.12 91 ASP A N 1
ATOM 708 C CA . ASP A 1 91 ? -5.351 -14.308 -1.129 1.00 96.12 91 ASP A CA 1
ATOM 709 C C . ASP A 1 91 ? -5.933 -13.041 -0.478 1.00 96.12 91 ASP A C 1
ATOM 711 O O . ASP A 1 91 ? -7.068 -13.046 0.008 1.00 96.12 91 ASP A O 1
ATOM 715 N N . ASN A 1 92 ? -5.214 -11.912 -0.519 1.00 96.25 92 ASN A N 1
ATOM 716 C CA . ASN A 1 92 ? -5.727 -10.613 -0.089 1.00 96.25 92 ASN A CA 1
ATOM 717 C C . ASN A 1 92 ? -6.622 -10.002 -1.180 1.00 96.25 92 ASN A C 1
ATOM 719 O O . ASN A 1 92 ? -6.344 -8.945 -1.754 1.00 96.25 92 ASN A O 1
ATOM 723 N N . THR A 1 93 ? -7.731 -10.685 -1.463 1.00 96.25 93 THR A N 1
ATOM 724 C CA . THR A 1 93 ? -8.679 -10.325 -2.526 1.00 96.25 93 THR A CA 1
ATOM 725 C C . THR A 1 93 ? -9.234 -8.908 -2.371 1.00 96.25 93 THR A C 1
ATOM 727 O O . THR A 1 93 ? -9.506 -8.241 -3.369 1.00 96.25 93 THR A O 1
ATOM 730 N N . ALA A 1 94 ? -9.366 -8.414 -1.135 1.00 95.44 94 ALA A N 1
ATOM 731 C CA . ALA A 1 94 ? -9.789 -7.047 -0.856 1.00 95.44 94 ALA A CA 1
ATOM 732 C C . ALA A 1 94 ? -8.773 -6.015 -1.373 1.00 95.44 94 ALA A C 1
ATOM 734 O O . ALA A 1 94 ? -9.175 -5.059 -2.042 1.00 95.44 94 ALA A O 1
ATOM 735 N N . ALA A 1 95 ? -7.479 -6.224 -1.107 1.00 96.94 95 ALA A N 1
ATOM 736 C CA . ALA A 1 95 ? -6.415 -5.360 -1.608 1.00 96.94 95 ALA A CA 1
ATOM 737 C C . ALA A 1 95 ? -6.271 -5.475 -3.131 1.00 96.94 95 ALA A C 1
ATOM 739 O O . ALA A 1 95 ? -6.279 -4.450 -3.805 1.00 96.94 95 ALA A O 1
ATOM 740 N N . CYS A 1 96 ? -6.253 -6.695 -3.684 1.00 97.56 96 CYS A N 1
ATOM 741 C CA . CYS A 1 96 ? -6.190 -6.917 -5.134 1.00 97.56 96 CYS A CA 1
ATOM 742 C C . CYS A 1 96 ? -7.297 -6.148 -5.871 1.00 97.56 96 CYS A C 1
ATOM 744 O O . CYS A 1 96 ? -7.008 -5.342 -6.752 1.00 97.56 96 CYS A O 1
ATOM 746 N N . ARG A 1 97 ? -8.556 -6.297 -5.435 1.00 97.44 97 ARG A N 1
ATOM 747 C CA . ARG A 1 97 ? -9.697 -5.579 -6.025 1.00 97.44 97 ARG A CA 1
ATOM 748 C C . ARG A 1 97 ? -9.610 -4.066 -5.840 1.00 97.44 97 ARG A C 1
ATOM 750 O O . ARG A 1 97 ? -10.110 -3.321 -6.678 1.00 97.44 97 ARG A O 1
ATOM 757 N N . LEU A 1 98 ? -9.060 -3.589 -4.720 1.00 97.94 98 LEU A N 1
ATOM 758 C CA . LEU A 1 98 ? -8.843 -2.158 -4.509 1.00 97.94 98 LEU A CA 1
ATOM 759 C C . LEU A 1 98 ? -7.838 -1.613 -5.527 1.00 97.94 98 LEU A C 1
ATOM 761 O O . LEU A 1 98 ? -8.152 -0.619 -6.175 1.00 97.94 98 LEU A O 1
ATOM 765 N N . TYR A 1 99 ? -6.690 -2.269 -5.689 1.00 98.12 99 TYR A N 1
ATOM 766 C CA . TYR A 1 99 ? -5.658 -1.851 -6.636 1.00 98.12 99 TYR A CA 1
ATOM 767 C C . TYR A 1 99 ? -6.167 -1.906 -8.081 1.00 98.12 99 TYR A C 1
ATOM 769 O O . TYR A 1 99 ? -6.037 -0.917 -8.798 1.00 98.12 99 TYR A O 1
ATOM 777 N N . GLU A 1 100 ? -6.841 -2.989 -8.478 1.00 97.94 100 GLU A N 1
ATOM 778 C CA . GLU A 1 100 ? -7.460 -3.119 -9.808 1.00 97.94 100 GLU A CA 1
ATOM 779 C C . GLU A 1 100 ? -8.451 -1.975 -10.089 1.00 97.94 100 GLU A C 1
ATOM 781 O O . GLU A 1 100 ? -8.403 -1.349 -11.146 1.00 97.94 100 GLU A O 1
ATOM 786 N N . ARG A 1 101 ? -9.301 -1.612 -9.115 1.00 97.62 101 ARG A N 1
ATOM 787 C CA . ARG A 1 101 ? -10.214 -0.456 -9.238 1.00 97.62 101 ARG A CA 1
ATOM 788 C C . ARG A 1 101 ? -9.506 0.899 -9.278 1.00 97.62 101 ARG A C 1
ATOM 790 O O . ARG A 1 101 ? -10.123 1.876 -9.697 1.00 97.62 101 ARG A O 1
ATOM 797 N N . CYS A 1 102 ? -8.263 0.974 -8.814 1.00 97.88 102 CYS A N 1
ATOM 798 C CA . CYS A 1 102 ? -7.426 2.1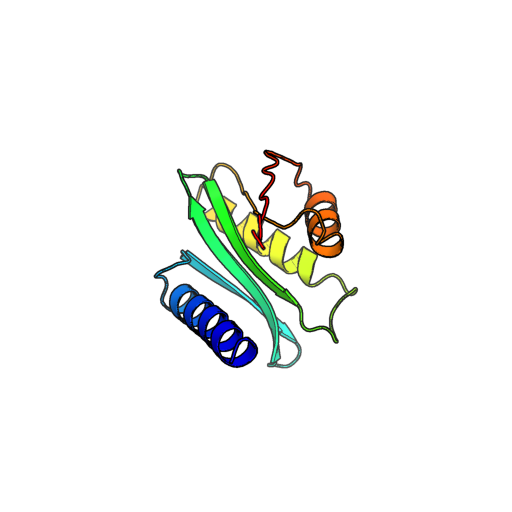69 -8.924 1.00 97.88 102 CYS A CA 1
ATOM 799 C C . CYS A 1 102 ? -6.571 2.163 -10.204 1.00 97.88 102 CYS A C 1
ATOM 801 O O . CYS A 1 102 ? -5.752 3.048 -10.378 1.00 97.88 102 CYS A O 1
ATOM 803 N N . GLY A 1 103 ? -6.760 1.198 -11.113 1.00 97.62 103 GLY A N 1
ATOM 804 C CA . GLY A 1 103 ? -6.043 1.146 -12.391 1.00 97.62 103 GLY A CA 1
ATOM 805 C C . GLY A 1 103 ? -4.713 0.391 -12.347 1.00 97.62 103 GLY A C 1
ATOM 806 O O . GLY A 1 103 ? -4.006 0.348 -13.352 1.00 97.62 103 GLY A O 1
ATOM 807 N N . PHE A 1 104 ? -4.375 -0.247 -11.223 1.00 97.94 104 PHE A N 1
ATOM 808 C CA . PHE A 1 104 ? -3.220 -1.137 -11.157 1.00 97.94 104 PHE A CA 1
ATOM 809 C C . PHE A 1 104 ? -3.510 -2.428 -11.925 1.00 97.94 104 PHE A C 1
ATOM 811 O O . PHE A 1 104 ? -4.629 -2.941 -11.929 1.00 97.94 104 PHE A O 1
ATOM 818 N N . SER A 1 105 ? -2.466 -2.997 -12.520 1.00 97.00 105 SER A N 1
ATOM 819 C CA . SER A 1 105 ? -2.499 -4.316 -13.149 1.00 97.00 105 SER A CA 1
ATOM 820 C C . SER A 1 105 ? -1.415 -5.214 -12.553 1.00 97.00 105 SER A C 1
ATOM 822 O O . SER A 1 105 ? -0.464 -4.741 -11.926 1.00 97.00 105 SER A O 1
ATOM 824 N N . LYS A 1 106 ? -1.576 -6.533 -12.690 1.00 96.69 106 LYS A N 1
ATOM 825 C CA . LYS A 1 106 ? -0.602 -7.502 -12.172 1.00 96.69 106 LYS A CA 1
ATOM 826 C C . LYS A 1 106 ? 0.684 -7.417 -12.994 1.00 96.69 106 LYS A C 1
ATOM 828 O O . LYS A 1 106 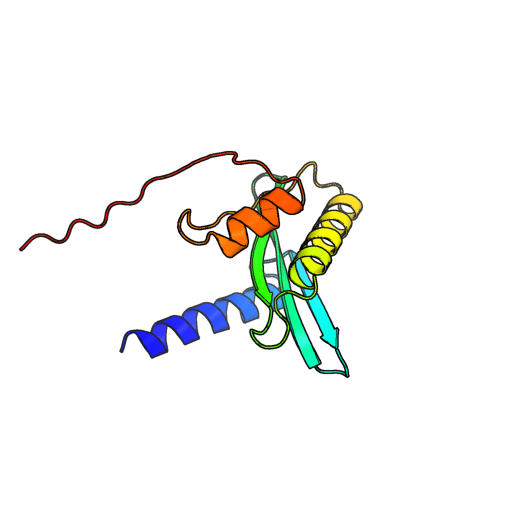? 0.653 -7.688 -14.188 1.00 96.69 106 LYS A O 1
ATOM 833 N N . GLY A 1 107 ? 1.794 -7.075 -12.340 1.00 94.81 107 GLY A N 1
ATOM 834 C CA . GLY A 1 107 ? 3.121 -7.045 -12.963 1.00 94.81 107 GLY A CA 1
ATOM 835 C C . GLY A 1 107 ? 3.842 -8.394 -12.902 1.00 94.81 107 GLY A C 1
ATOM 836 O O . GLY A 1 107 ? 4.214 -8.944 -13.932 1.00 94.81 107 GLY A O 1
ATOM 837 N N . ASN A 1 108 ? 4.015 -8.943 -11.695 1.00 95.00 108 ASN A N 1
ATOM 838 C CA . ASN A 1 108 ? 4.673 -10.232 -11.457 1.00 95.00 108 ASN A CA 1
ATOM 839 C C . ASN A 1 108 ? 3.893 -11.061 -10.423 1.00 95.00 108 ASN A C 1
ATOM 841 O O . ASN A 1 108 ? 3.187 -10.500 -9.581 1.00 95.00 108 ASN A O 1
ATOM 845 N N . VAL A 1 109 ? 4.038 -12.387 -10.474 1.00 96.25 109 VAL A N 1
ATOM 846 C CA . VAL A 1 109 ? 3.472 -13.328 -9.498 1.00 96.25 109 VAL A CA 1
ATOM 847 C C . VAL A 1 109 ? 4.569 -14.286 -9.047 1.00 96.25 109 VAL A C 1
ATOM 849 O O . VAL A 1 109 ? 5.190 -14.959 -9.864 1.00 96.25 109 VAL A O 1
ATOM 852 N N . GLU A 1 110 ? 4.778 -14.370 -7.736 1.00 96.44 110 GLU A N 1
ATOM 853 C CA . GLU A 1 110 ? 5.755 -15.263 -7.109 1.00 96.44 110 GLU A CA 1
ATOM 854 C C . GLU A 1 110 ? 5.039 -16.246 -6.176 1.00 96.44 110 GLU A C 1
ATOM 856 O O . GLU A 1 110 ? 4.113 -15.868 -5.454 1.00 96.44 110 GLU A O 1
ATOM 861 N N . TYR A 1 111 ? 5.469 -17.510 -6.184 1.00 95.06 111 TYR A N 1
ATOM 862 C CA . TYR A 1 111 ? 4.899 -18.574 -5.356 1.00 95.06 111 TYR A CA 1
ATOM 863 C C . TYR A 1 111 ? 5.892 -18.989 -4.270 1.00 95.06 111 TYR A C 1
ATOM 865 O O . TYR A 1 111 ? 7.006 -19.417 -4.570 1.00 95.06 111 TYR A O 1
ATOM 873 N N . PHE A 1 112 ? 5.470 -18.903 -3.008 1.00 92.06 112 PHE A N 1
ATOM 874 C CA . PHE A 1 112 ? 6.270 -19.292 -1.847 1.00 92.06 112 PHE A CA 1
ATOM 875 C C . PHE A 1 112 ? 5.718 -20.586 -1.244 1.00 92.06 112 PHE A C 1
ATOM 877 O O . PHE A 1 112 ? 4.551 -20.648 -0.860 1.00 92.06 112 PHE A O 1
ATOM 884 N N . TYR A 1 113 ? 6.560 -21.616 -1.139 1.00 92.12 113 TYR A N 1
ATOM 885 C CA . TYR A 1 113 ? 6.188 -22.920 -0.586 1.00 92.12 113 TYR A CA 1
ATOM 886 C C . TYR A 1 113 ? 6.884 -23.143 0.757 1.00 92.12 113 TYR A C 1
ATOM 888 O O . TYR A 1 113 ? 8.112 -23.149 0.838 1.00 92.12 113 TYR A O 1
ATOM 896 N N . HIS A 1 114 ? 6.103 -23.366 1.814 1.00 90.31 114 HIS A N 1
ATOM 897 C CA . HIS A 1 114 ? 6.627 -23.737 3.129 1.00 90.31 114 HIS A CA 1
ATOM 898 C C . HIS A 1 114 ? 6.580 -25.258 3.292 1.00 90.31 114 HIS A C 1
ATOM 900 O O . HIS A 1 114 ? 5.512 -25.838 3.488 1.00 90.31 114 HIS A O 1
ATOM 906 N N . VAL A 1 115 ? 7.741 -25.909 3.197 1.00 93.06 115 VAL A N 1
ATOM 907 C CA . VAL A 1 115 ? 7.863 -27.366 3.344 1.00 93.06 115 VAL A CA 1
ATOM 908 C C . VAL A 1 115 ? 8.213 -27.707 4.787 1.00 93.06 115 VAL A C 1
ATOM 910 O O . VAL A 1 115 ? 9.329 -27.464 5.242 1.00 93.06 115 VAL A O 1
ATOM 913 N N . TRP A 1 116 ? 7.265 -28.315 5.494 1.00 92.12 116 TRP A N 1
ATOM 914 C CA . TRP A 1 116 ? 7.468 -28.824 6.848 1.00 92.12 116 TRP A CA 1
ATOM 915 C C . TRP A 1 116 ? 7.760 -30.323 6.770 1.00 92.12 116 TRP A C 1
ATOM 917 O O . TRP A 1 116 ? 6.858 -31.124 6.520 1.00 92.12 116 TRP A O 1
ATOM 927 N N . LYS A 1 117 ? 9.033 -30.705 6.922 1.00 84.81 117 LYS A N 1
ATOM 928 C CA . LYS A 1 117 ? 9.418 -32.120 7.016 1.00 84.81 117 LYS A CA 1
ATOM 929 C C . LYS A 1 117 ? 8.982 -32.666 8.378 1.00 84.81 117 LYS A C 1
ATOM 931 O O . LYS A 1 117 ? 9.157 -31.982 9.384 1.00 84.81 117 LYS A O 1
ATOM 936 N N . LYS A 1 118 ? 8.388 -33.861 8.372 1.00 72.31 118 LYS A N 1
ATOM 937 C CA . LYS A 1 118 ? 8.150 -34.645 9.589 1.00 72.31 118 LYS A CA 1
ATOM 938 C C . LYS A 1 118 ? 9.446 -35.280 10.066 1.00 72.31 118 LYS A C 1
ATOM 940 O O . LYS A 1 118 ? 10.258 -35.638 9.182 1.00 72.31 118 LYS A O 1
#

Solvent-accessible surface area (backbone atoms only — not comparable to full-atom values): 7282 Å² total; per-residue (Å²): 118,70,68,67,54,52,54,51,51,55,52,50,48,53,52,33,24,72,69,52,74,68,11,80,40,66,51,74,42,73,56,96,92,38,81,48,27,40,36,30,35,27,76,53,95,74,26,28,27,49,66,58,70,52,62,40,81,93,58,58,94,74,53,55,71,57,54,51,50,55,51,50,52,53,53,36,51,78,71,69,37,86,45,76,47,73,78,78,61,85,86,41,51,71,60,53,54,50,41,46,77,71,72,50,74,89,85,82,86,86,87,85,83,87,84,80,82,130

Nearest PDB structures (foldseek):
  4qvt-assembly5_H  TM=8.756E-01  e=1.292E-05  Escherichia coli K-12
  4qvt-assembly2_D  TM=8.723E-01  e=1.380E-05  Escherichia coli K-12
  2pdo-assembly1_A  TM=8.733E-01  e=2.483E-05  Shigella flexneri 2a str. 2457T
  5isv-assembly2_B  TM=9.110E-01  e=1.190E-04  Escherichia coli O157:H7
  5ib0-assembly1_A  TM=7.803E-01  e=1.114E-04  Pseudomonas aeruginosa PAO1

Radius of gyration: 15.58 Å; Cα contacts (8 Å, |Δi|>4): 138; chains: 1; bounding box: 31×50×35 Å

Foldseek 3Di:
DVVVVVVVVVVVVVVCLCVVNAAVDKDFDDDPNDGQWIWGWHDDPLAIEIDDIDGHPVPPPVCVLVVRVVVNVVVCVVVPRPYYDYDDDPVPVVVVVSCVVNVDDDDDDDDDDDDDDD

Sequence (118 aa):
MGKLNFEKLYNQWIINSVNKTFAEEVLVYNIDNSIVGFVTLGIKTSIGQIGIMSVDSQYRGIGIGRALITAAERWFSIHNYSGIQVITQGDNTAACRLYERCGFSKGNVEYFYHVWKK